Protein AF-A0ABD5NL31-F1 (afdb_monomer_lite)

Organism: NCBI:txid1487865

Secondary structure (DSSP, 8-state):
--HHHHHHHHHHHHHHHHHHGGGS-GGGS-HHHHHHHHHHHHHHHHHHHHHHHHHHHHHHHHHHTT--

Foldseek 3Di:
DDPLVVLVVLLVVLVVVLVVLVVDDPVVDDPVVSVVSVVVSVVSVVSSVVSVVVSVVVVVVVVVVVPD

Radius of gyration: 16.54 Å; chains: 1; bounding box: 34×17×52 Å

pLDDT: mean 85.95, std 12.16, range [45.75, 96.25]

Structure (mmCIF, N/CA/C/O backbone):
data_AF-A0ABD5NL31-F1
#
_entry.id   AF-A0ABD5NL31-F1
#
loop_
_atom_site.group_PDB
_atom_site.id
_atom_site.type_symbol
_atom_site.label_atom_id
_atom_site.label_alt_id
_atom_site.label_comp_id
_atom_site.label_asym_id
_atom_site.label_entity_id
_atom_site.label_seq_id
_atom_site.pdbx_PDB_ins_code
_atom_site.Cartn_x
_atom_site.Cartn_y
_atom_site.Cartn_z
_atom_site.occupancy
_atom_site.B_iso_or_equiv
_atom_site.auth_seq_id
_atom_site.auth_comp_id
_atom_site.auth_asym_id
_atom_site.auth_atom_id
_atom_site.pdbx_PDB_model_num
ATOM 1 N N . MET A 1 1 ? 7.294 -10.964 -20.893 1.00 57.28 1 MET A N 1
ATOM 2 C CA . MET A 1 1 ? 6.880 -9.794 -20.091 1.00 57.28 1 MET A CA 1
ATOM 3 C C . MET A 1 1 ? 8.149 -9.041 -19.778 1.00 57.28 1 MET A C 1
ATOM 5 O O . MET A 1 1 ? 9.126 -9.713 -19.474 1.00 57.28 1 MET A O 1
ATOM 9 N N . SER A 1 2 ? 8.177 -7.725 -19.983 1.00 72.44 2 SER A N 1
ATOM 10 C CA . SER A 1 2 ? 9.352 -6.925 -19.627 1.00 72.44 2 SER A CA 1
ATOM 11 C C . SER A 1 2 ? 9.333 -6.624 -18.127 1.00 72.44 2 SER A C 1
ATOM 13 O O . SER A 1 2 ? 8.261 -6.577 -17.519 1.00 72.44 2 SER A O 1
ATOM 15 N N . ASP A 1 3 ? 10.500 -6.373 -17.541 1.00 69.56 3 ASP A N 1
ATOM 16 C CA . ASP A 1 3 ? 10.643 -5.999 -16.125 1.00 69.56 3 ASP A CA 1
ATOM 17 C C . ASP A 1 3 ? 9.849 -4.717 -15.770 1.00 69.56 3 ASP A C 1
ATOM 19 O O . ASP A 1 3 ? 9.452 -4.498 -14.620 1.00 69.56 3 ASP A O 1
ATOM 23 N N . VAL A 1 4 ? 9.549 -3.887 -16.780 1.00 74.75 4 VAL A N 1
ATOM 24 C CA . VAL A 1 4 ? 8.692 -2.692 -16.687 1.00 74.75 4 VAL A CA 1
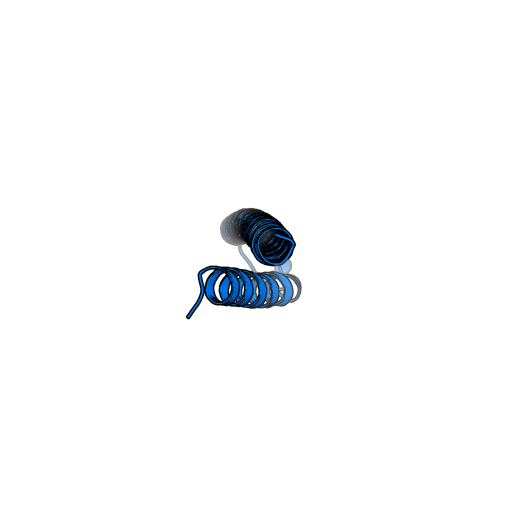ATOM 25 C C . VAL A 1 4 ? 7.240 -3.072 -16.386 1.00 74.75 4 VAL A C 1
ATOM 27 O O . VAL A 1 4 ? 6.622 -2.487 -15.496 1.00 74.75 4 VAL A O 1
ATOM 30 N N . ASP A 1 5 ? 6.699 -4.069 -17.094 1.00 80.12 5 ASP A N 1
ATOM 31 C CA . ASP A 1 5 ? 5.316 -4.525 -16.904 1.00 80.12 5 ASP A CA 1
ATOM 32 C C . ASP A 1 5 ? 5.116 -5.150 -15.518 1.00 80.12 5 ASP A C 1
ATOM 34 O O . ASP A 1 5 ? 4.052 -4.999 -14.912 1.00 80.12 5 ASP A O 1
ATOM 38 N N . GLU A 1 6 ? 6.132 -5.846 -15.005 1.00 81.69 6 GLU A N 1
ATOM 39 C CA . GLU A 1 6 ? 6.102 -6.448 -13.672 1.00 81.69 6 GLU A CA 1
ATOM 40 C C . GLU A 1 6 ? 6.151 -5.382 -12.572 1.00 81.69 6 GLU A C 1
ATOM 42 O O . GLU A 1 6 ? 5.304 -5.381 -11.675 1.00 81.69 6 GLU A O 1
ATOM 47 N N . SER A 1 7 ? 7.069 -4.418 -12.687 1.00 79.38 7 SER A N 1
ATOM 48 C CA . SER A 1 7 ? 7.205 -3.317 -11.722 1.00 79.38 7 SER A CA 1
ATOM 49 C C . SER A 1 7 ? 5.950 -2.446 -11.662 1.00 79.38 7 SER A C 1
ATOM 51 O O . SER A 1 7 ? 5.505 -2.065 -10.577 1.00 79.38 7 SER A O 1
ATOM 53 N N . LYS A 1 8 ? 5.330 -2.184 -12.818 1.00 84.31 8 LYS A N 1
ATOM 54 C CA . LYS A 1 8 ? 4.067 -1.449 -12.910 1.00 84.31 8 LYS A CA 1
ATOM 55 C C . LYS A 1 8 ? 2.923 -2.191 -12.217 1.00 84.31 8 LYS A C 1
ATOM 57 O O . LYS A 1 8 ? 2.249 -1.613 -11.370 1.00 84.31 8 LYS A O 1
ATOM 62 N N . ARG A 1 9 ? 2.736 -3.484 -12.515 1.00 89.00 9 ARG A N 1
ATOM 63 C CA . ARG A 1 9 ? 1.694 -4.303 -11.865 1.00 89.00 9 ARG A CA 1
ATOM 64 C C . ARG A 1 9 ? 1.881 -4.373 -10.352 1.00 89.00 9 ARG A C 1
ATOM 66 O O . ARG A 1 9 ? 0.900 -4.285 -9.620 1.00 89.00 9 ARG A O 1
ATOM 73 N N . ALA A 1 10 ? 3.123 -4.513 -9.888 1.00 88.38 10 ALA A N 1
ATOM 74 C CA . ALA A 1 10 ? 3.432 -4.510 -8.464 1.00 88.38 10 ALA A CA 1
ATOM 75 C C . ALA A 1 10 ? 3.086 -3.160 -7.813 1.00 88.38 10 ALA A C 1
ATOM 77 O O . ALA A 1 10 ? 2.447 -3.138 -6.762 1.00 88.38 10 ALA A O 1
ATOM 78 N N . ALA A 1 11 ? 3.447 -2.036 -8.441 1.00 88.00 11 ALA A N 1
ATOM 79 C CA . ALA A 1 11 ? 3.110 -0.703 -7.943 1.00 88.00 11 ALA A CA 1
ATOM 80 C C . ALA A 1 11 ? 1.594 -0.459 -7.874 1.00 88.00 11 ALA A C 1
ATOM 82 O O . ALA A 1 11 ? 1.111 0.081 -6.878 1.00 88.00 11 ALA A O 1
ATOM 83 N N . ASP A 1 12 ? 0.848 -0.869 -8.902 1.00 90.38 12 ASP A N 1
ATOM 84 C CA . ASP A 1 12 ? -0.607 -0.707 -8.956 1.00 90.38 12 ASP A CA 1
ATOM 85 C C . ASP A 1 12 ? -1.291 -1.524 -7.847 1.00 90.38 12 ASP A C 1
ATOM 87 O O . ASP A 1 12 ? -2.052 -0.967 -7.054 1.00 90.38 12 ASP A O 1
ATOM 91 N N . ALA A 1 13 ? -0.928 -2.803 -7.695 1.00 91.62 13 ALA A N 1
ATOM 92 C CA . ALA A 1 13 ? -1.469 -3.664 -6.640 1.00 91.62 13 ALA A CA 1
A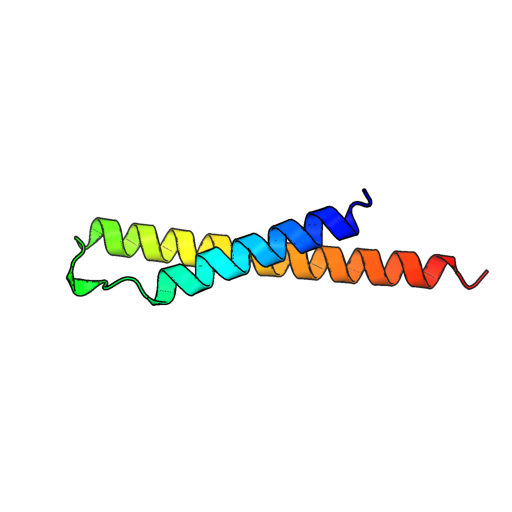TOM 93 C C . ALA A 1 13 ? -1.148 -3.140 -5.226 1.00 91.62 13 ALA A C 1
ATOM 95 O O . ALA A 1 13 ? -2.008 -3.127 -4.346 1.00 91.62 13 ALA A O 1
ATOM 96 N N . LEU A 1 14 ? 0.080 -2.660 -4.997 1.00 90.81 14 LEU A N 1
ATOM 97 C CA . LEU A 1 14 ? 0.468 -2.054 -3.718 1.00 90.81 14 LEU A CA 1
ATOM 98 C C . LEU A 1 14 ? -0.313 -0.765 -3.435 1.00 90.81 14 LEU A C 1
ATOM 100 O O . LEU A 1 14 ? -0.668 -0.497 -2.284 1.00 90.81 14 LEU A O 1
ATOM 104 N N . SER A 1 15 ? -0.586 0.033 -4.469 1.00 91.25 15 SER A N 1
ATOM 105 C CA . SER A 1 15 ? -1.378 1.256 -4.347 1.00 91.25 15 SER A CA 1
ATOM 106 C C . SER A 1 15 ? -2.826 0.955 -3.965 1.00 91.25 15 SER A C 1
ATOM 108 O O . SER A 1 15 ? -3.361 1.629 -3.089 1.00 91.25 15 SER A O 1
ATOM 110 N N . GLU A 1 16 ? -3.449 -0.052 -4.579 1.00 94.19 16 GLU A N 1
ATOM 111 C CA . GLU A 1 16 ? -4.821 -0.467 -4.259 1.00 94.19 16 GLU A CA 1
ATOM 112 C C . GLU A 1 16 ? -4.951 -0.933 -2.806 1.00 94.19 16 GLU A C 1
ATOM 114 O O . GLU A 1 16 ? -5.837 -0.473 -2.087 1.00 94.19 16 GLU A O 1
ATOM 119 N N . VAL A 1 17 ? -4.027 -1.781 -2.341 1.00 92.06 17 VAL A N 1
ATOM 120 C CA . VAL A 1 17 ? -4.020 -2.247 -0.946 1.00 92.06 17 VAL A CA 1
ATOM 121 C C . VAL A 1 17 ? -3.839 -1.076 0.017 1.00 92.06 17 VAL A C 1
ATOM 123 O O . VAL A 1 17 ? -4.574 -0.969 0.992 1.00 92.06 17 VAL A O 1
ATOM 126 N N . THR A 1 18 ? -2.904 -0.167 -0.268 1.00 91.75 18 THR A N 1
ATOM 127 C CA . THR A 1 18 ? -2.647 0.995 0.599 1.00 91.75 18 THR A CA 1
ATOM 128 C C . THR A 1 18 ? -3.868 1.916 0.693 1.00 91.75 18 THR A C 1
ATOM 130 O O . THR A 1 18 ? -4.144 2.440 1.768 1.00 91.75 18 THR A O 1
ATOM 133 N N . LEU A 1 19 ? -4.619 2.086 -0.402 1.00 92.06 19 LEU A N 1
ATOM 134 C CA . LEU A 1 19 ? -5.868 2.854 -0.407 1.00 92.06 19 LEU A CA 1
ATOM 135 C C . LEU A 1 19 ? -6.957 2.171 0.422 1.00 92.06 19 LEU A C 1
ATOM 137 O O . LEU A 1 19 ? -7.591 2.831 1.234 1.00 92.06 19 LEU A O 1
ATOM 141 N N . ALA A 1 20 ? -7.128 0.854 0.285 1.00 92.44 20 ALA A N 1
ATOM 142 C CA . ALA A 1 20 ? -8.100 0.105 1.082 1.00 92.44 20 ALA A CA 1
ATOM 143 C C . ALA A 1 20 ? -7.801 0.162 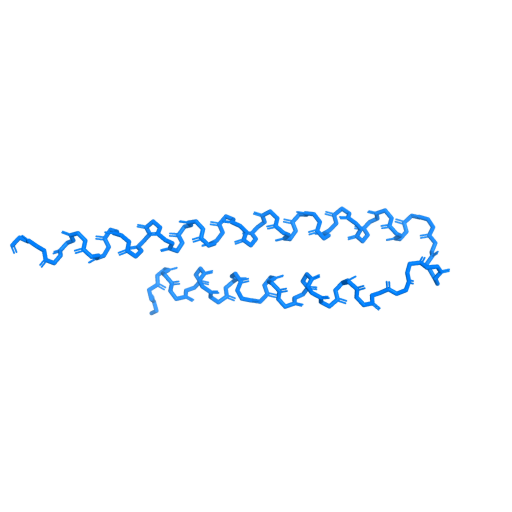2.594 1.00 92.44 20 ALA A C 1
ATOM 145 O O . ALA A 1 20 ? -8.712 0.084 3.413 1.00 92.44 20 ALA A O 1
ATOM 146 N N . MET A 1 21 ? -6.530 0.330 2.979 1.00 92.31 21 MET A N 1
ATOM 147 C CA . MET A 1 21 ? -6.142 0.518 4.381 1.00 92.31 21 MET A CA 1
ATOM 148 C C . MET A 1 21 ? -6.594 1.866 4.967 1.00 92.31 21 MET A C 1
ATOM 150 O O . MET A 1 21 ? -6.663 1.977 6.187 1.00 92.31 21 MET A O 1
ATOM 154 N N . GLU A 1 22 ? -6.895 2.882 4.147 1.00 92.06 22 GLU A N 1
ATOM 155 C CA . GLU A 1 22 ? -7.448 4.165 4.625 1.00 92.06 22 GLU A CA 1
ATOM 156 C C . GLU A 1 22 ? -8.898 4.033 5.108 1.00 92.06 22 GLU A C 1
ATOM 158 O O . GLU A 1 22 ? -9.333 4.804 5.959 1.00 92.06 22 GLU A O 1
ATOM 163 N N . ASP A 1 23 ? -9.629 3.041 4.595 1.00 94.06 23 ASP A N 1
ATOM 164 C CA . ASP A 1 23 ? -11.034 2.802 4.938 1.00 94.06 23 ASP A CA 1
ATOM 165 C C . ASP A 1 23 ? -11.201 1.963 6.221 1.00 94.06 23 ASP A C 1
ATOM 167 O O . ASP A 1 23 ? -12.324 1.701 6.661 1.00 94.06 23 ASP A O 1
ATOM 171 N N . VAL A 1 24 ? -10.099 1.519 6.837 1.00 92.12 24 VAL A N 1
ATOM 172 C CA . VAL A 1 24 ? -10.131 0.729 8.073 1.00 92.12 24 VAL A CA 1
ATOM 173 C C . VAL A 1 24 ? -10.492 1.624 9.260 1.00 92.12 24 VAL A C 1
ATOM 175 O O . VAL A 1 24 ? -9.780 2.576 9.579 1.00 92.12 24 VAL A O 1
ATOM 178 N N . ASP A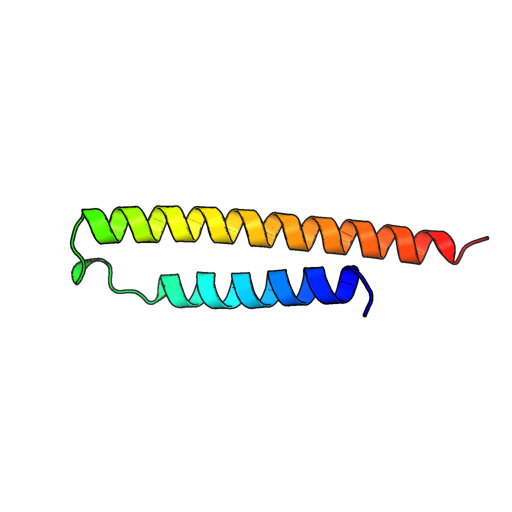 1 25 ? -11.569 1.279 9.972 1.00 93.44 25 ASP A N 1
ATOM 179 C CA . ASP A 1 25 ? -11.919 1.940 11.232 1.00 93.44 25 ASP A CA 1
ATOM 180 C C . ASP A 1 25 ? -10.951 1.528 12.347 1.00 93.44 25 ASP A C 1
ATOM 182 O O . ASP A 1 25 ? -11.088 0.474 12.971 1.00 93.44 25 ASP A O 1
ATOM 186 N N . LEU A 1 26 ? -9.972 2.393 12.615 1.00 92.00 26 LEU A N 1
ATOM 187 C CA . LEU A 1 26 ? -8.959 2.177 13.648 1.00 92.00 26 LEU A CA 1
ATOM 188 C C . LEU A 1 26 ? -9.552 2.094 15.061 1.00 92.00 26 LEU A C 1
ATOM 190 O O . LEU A 1 26 ? -8.943 1.480 15.928 1.00 92.00 26 LEU A O 1
ATOM 194 N N . ASN A 1 27 ? -10.735 2.671 15.308 1.00 91.94 27 ASN A N 1
ATOM 195 C CA . ASN A 1 27 ? -11.357 2.631 16.637 1.00 91.94 27 ASN A CA 1
ATOM 196 C C . ASN A 1 27 ? -11.953 1.257 16.966 1.00 91.94 27 ASN A C 1
ATOM 198 O O . ASN A 1 27 ? -12.241 0.975 18.128 1.00 91.94 27 ASN A O 1
ATOM 202 N N . ALA A 1 28 ? -12.167 0.416 15.951 1.00 93.31 28 ALA A N 1
ATOM 203 C CA . ALA A 1 28 ? -12.654 -0.949 16.115 1.00 93.31 28 ALA A CA 1
ATOM 204 C C . ALA A 1 28 ? -11.524 -1.958 16.403 1.00 93.31 28 ALA A C 1
ATOM 206 O O . ALA A 1 28 ? -11.806 -3.136 16.627 1.00 93.31 28 ALA A O 1
ATOM 207 N N . LEU A 1 29 ? -10.263 -1.513 16.383 1.00 92.50 29 LEU A N 1
ATOM 208 C CA . LEU A 1 29 ? -9.071 -2.342 16.547 1.00 92.50 29 LEU A CA 1
ATOM 209 C C . LEU A 1 29 ? -8.439 -2.168 17.934 1.00 92.50 29 LEU A C 1
ATOM 211 O O . LEU A 1 29 ? -8.638 -1.158 18.607 1.00 92.50 29 LEU A O 1
ATOM 215 N N . LEU A 1 30 ? -7.653 -3.162 18.355 1.00 94.94 30 LEU A N 1
ATOM 216 C CA . LEU A 1 30 ? -6.771 -3.029 19.515 1.00 94.94 30 LEU A CA 1
ATOM 217 C C . LEU A 1 30 ? -5.562 -2.154 19.156 1.00 94.94 30 LEU A C 1
ATOM 219 O O . LEU A 1 30 ? -5.122 -2.147 18.008 1.00 94.94 30 LEU A O 1
ATOM 223 N N . ASP A 1 31 ? -4.971 -1.477 20.144 1.00 94.25 31 ASP A N 1
ATOM 224 C CA . ASP A 1 31 ? -3.816 -0.588 19.928 1.00 94.25 31 ASP A CA 1
ATOM 225 C C . ASP A 1 31 ? -2.647 -1.289 19.202 1.00 94.25 31 ASP A C 1
ATOM 227 O O . ASP A 1 31 ? -2.001 -0.696 18.339 1.00 94.25 31 ASP A O 1
ATOM 231 N N . GLU A 1 32 ? -2.393 -2.566 19.507 1.00 95.56 32 GLU A N 1
ATOM 232 C CA . GLU A 1 32 ? -1.352 -3.376 18.853 1.00 95.56 32 GLU A CA 1
ATOM 233 C C . GLU A 1 32 ? -1.653 -3.635 17.365 1.00 95.56 32 GLU A C 1
ATOM 235 O O . GLU A 1 32 ? -0.760 -3.539 16.516 1.00 95.56 32 GLU A O 1
ATOM 240 N N . ASP A 1 33 ? -2.920 -3.888 17.032 1.00 94.31 33 ASP A N 1
ATOM 241 C CA . ASP A 1 33 ? -3.367 -4.093 15.653 1.00 94.31 33 ASP A CA 1
ATOM 242 C C . ASP A 1 33 ? -3.298 -2.785 14.855 1.00 94.31 33 ASP A C 1
ATOM 244 O O . ASP A 1 33 ? -2.886 -2.789 13.694 1.00 94.31 33 ASP A O 1
ATOM 248 N N . VAL A 1 34 ? -3.635 -1.650 15.482 1.00 94.19 34 VAL A N 1
ATOM 249 C CA . VAL A 1 34 ? -3.497 -0.315 14.876 1.00 94.19 34 VAL A CA 1
ATOM 250 C C . VAL A 1 34 ? -2.036 -0.028 14.541 1.00 94.19 34 VAL A C 1
ATOM 252 O O . VAL A 1 34 ? -1.736 0.387 13.421 1.00 94.19 34 VAL A O 1
ATOM 255 N N . LEU A 1 35 ? -1.115 -0.267 15.479 1.00 95.62 35 LEU A N 1
ATOM 256 C CA . LEU A 1 35 ? 0.317 -0.058 15.248 1.00 95.62 35 LEU A CA 1
ATOM 257 C C . LEU A 1 35 ? 0.830 -0.935 14.103 1.00 95.62 35 LEU A C 1
ATOM 259 O O . LEU A 1 35 ? 1.474 -0.428 13.184 1.00 95.62 35 LEU A O 1
ATOM 263 N N . THR A 1 36 ? 0.468 -2.218 14.110 1.00 95.88 36 THR A N 1
ATOM 264 C CA . THR A 1 36 ? 0.854 -3.166 13.058 1.00 95.88 36 THR A CA 1
ATOM 265 C C . THR A 1 36 ? 0.319 -2.729 11.694 1.00 95.88 36 THR A C 1
ATOM 267 O O . THR A 1 36 ? 1.059 -2.701 10.708 1.00 95.88 36 THR A O 1
ATOM 270 N N . LEU A 1 37 ? -0.951 -2.319 11.622 1.00 94.44 37 LEU A N 1
ATOM 271 C CA . LEU A 1 37 ? -1.567 -1.828 10.392 1.00 94.44 37 LEU A CA 1
ATOM 272 C C . LEU A 1 37 ? -0.835 -0.592 9.850 1.00 94.44 37 LEU A C 1
ATOM 274 O O . LEU A 1 37 ? -0.551 -0.519 8.651 1.00 94.44 37 LEU A O 1
ATOM 278 N N . LEU A 1 38 ? -0.504 0.367 10.718 1.00 94.38 38 LEU A N 1
ATOM 279 C CA . LEU A 1 38 ? 0.202 1.589 10.332 1.00 94.38 38 LEU A CA 1
ATOM 280 C C . LEU A 1 38 ? 1.628 1.300 9.836 1.00 94.38 38 LEU A C 1
ATOM 282 O O . LEU A 1 38 ? 2.036 1.854 8.811 1.00 94.38 38 LEU A O 1
ATOM 286 N N . GLU A 1 39 ? 2.365 0.400 10.492 1.00 96.25 39 GLU A N 1
ATOM 287 C CA . GLU A 1 39 ? 3.699 -0.030 10.050 1.00 96.25 39 GLU A CA 1
ATOM 288 C C . GLU A 1 39 ? 3.655 -0.749 8.694 1.00 96.25 39 GLU A C 1
ATOM 290 O O . GLU A 1 39 ? 4.453 -0.456 7.789 1.00 96.25 39 GLU A O 1
ATOM 295 N N . CYS A 1 40 ? 2.687 -1.653 8.508 1.00 94.88 40 CYS A N 1
ATOM 296 C CA . CYS A 1 40 ? 2.454 -2.315 7.229 1.00 94.88 40 CYS A CA 1
ATOM 297 C C . CYS A 1 40 ? 2.142 -1.293 6.131 1.00 94.88 40 CYS A C 1
ATOM 299 O O . CYS A 1 40 ? 2.769 -1.323 5.070 1.00 94.88 40 CYS A O 1
ATOM 301 N N . LYS A 1 41 ? 1.242 -0.339 6.391 1.00 94.25 41 LYS A N 1
ATOM 302 C CA . LYS A 1 41 ? 0.866 0.715 5.436 1.00 94.25 41 LYS A CA 1
ATOM 303 C C . LYS A 1 41 ? 2.075 1.546 5.012 1.00 94.25 41 LYS A C 1
ATOM 305 O O . LYS A 1 41 ? 2.271 1.812 3.822 1.00 94.25 41 LYS A O 1
ATOM 310 N N . GLN A 1 42 ? 2.917 1.931 5.969 1.00 95.19 42 GLN A N 1
ATOM 311 C CA . GLN A 1 42 ? 4.122 2.709 5.697 1.00 95.19 42 GLN A CA 1
ATOM 312 C C . GLN A 1 42 ? 5.124 1.914 4.844 1.00 95.19 42 GLN A C 1
ATOM 314 O O . GLN A 1 42 ? 5.700 2.449 3.891 1.00 95.19 42 GLN A O 1
ATOM 319 N N . THR A 1 43 ? 5.277 0.620 5.130 1.00 95.62 43 THR A N 1
ATOM 320 C CA . THR A 1 43 ? 6.142 -0.288 4.365 1.00 95.62 43 THR A CA 1
ATOM 321 C C . THR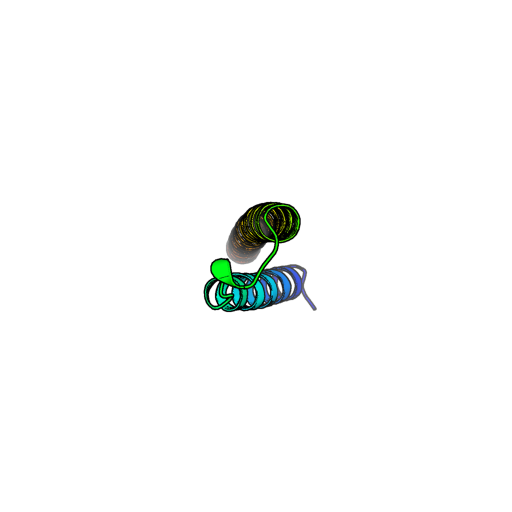 A 1 43 ? 5.656 -0.451 2.926 1.00 95.62 43 THR A C 1
ATOM 323 O O . THR A 1 43 ? 6.446 -0.285 1.991 1.00 95.62 43 THR A O 1
ATOM 326 N N . LEU A 1 44 ? 4.359 -0.706 2.732 1.00 93.19 44 LEU A N 1
ATOM 327 C CA . LEU A 1 44 ? 3.742 -0.872 1.412 1.00 93.19 44 LEU A CA 1
ATOM 328 C C . LEU A 1 44 ? 3.825 0.413 0.582 1.00 93.19 44 LEU A C 1
ATOM 330 O O . LEU A 1 44 ? 4.188 0.364 -0.595 1.00 93.19 44 LEU A O 1
ATOM 334 N N . THR A 1 45 ? 3.611 1.572 1.209 1.00 93.00 45 THR A N 1
ATOM 335 C CA . THR A 1 45 ? 3.804 2.883 0.569 1.00 93.00 45 THR A CA 1
ATOM 336 C C . THR A 1 45 ? 5.245 3.043 0.078 1.00 93.00 45 THR A C 1
ATOM 338 O O . THR A 1 45 ? 5.486 3.425 -1.069 1.00 93.00 45 THR A O 1
ATOM 341 N N . GLY A 1 46 ? 6.225 2.695 0.919 1.00 93.94 46 GLY A N 1
ATOM 342 C CA . GLY A 1 46 ? 7.640 2.734 0.552 1.00 93.94 46 GLY A CA 1
ATOM 343 C C . GLY A 1 46 ? 7.988 1.785 -0.598 1.00 93.94 46 GLY A C 1
ATOM 344 O O . GLY A 1 46 ? 8.791 2.140 -1.461 1.00 93.94 46 GLY A O 1
ATOM 345 N N . MET A 1 47 ? 7.377 0.599 -0.645 1.00 92.69 47 MET A N 1
ATOM 346 C CA . MET A 1 47 ? 7.528 -0.334 -1.766 1.00 92.69 47 MET A CA 1
ATOM 347 C C . MET A 1 47 ? 6.938 0.241 -3.055 1.00 92.69 47 MET A C 1
ATOM 349 O O . MET A 1 47 ? 7.631 0.257 -4.069 1.00 92.69 47 MET A O 1
ATOM 353 N N . CYS A 1 48 ? 5.713 0.772 -3.014 1.00 92.62 48 CYS A N 1
ATOM 354 C CA . CYS A 1 48 ? 5.048 1.366 -4.175 1.00 92.62 48 CYS A CA 1
ATOM 355 C C . CYS A 1 48 ? 5.891 2.492 -4.799 1.00 92.62 48 CYS A C 1
ATOM 357 O O . CYS A 1 48 ? 6.109 2.521 -6.011 1.00 92.62 48 CYS A O 1
ATOM 359 N N . LEU A 1 49 ? 6.456 3.373 -3.967 1.00 91.12 49 LEU A N 1
ATOM 360 C CA . LEU A 1 49 ? 7.348 4.441 -4.426 1.00 91.12 49 LEU A CA 1
ATOM 361 C C . LEU A 1 49 ? 8.623 3.912 -5.098 1.00 91.12 49 LEU A C 1
ATOM 363 O O . LEU A 1 49 ? 9.061 4.487 -6.094 1.00 91.12 49 LEU A O 1
ATOM 367 N N . ARG A 1 50 ? 9.215 2.826 -4.581 1.00 92.19 50 ARG A N 1
ATOM 368 C CA . ARG A 1 50 ? 10.389 2.190 -5.202 1.00 92.19 50 ARG A CA 1
ATOM 369 C C . ARG A 1 50 ? 10.043 1.585 -6.558 1.00 92.19 50 ARG A C 1
ATOM 371 O O . ARG A 1 50 ? 10.685 1.944 -7.534 1.00 92.19 50 ARG A O 1
ATOM 378 N N . TYR A 1 51 ? 8.975 0.793 -6.643 1.00 89.31 51 TYR A N 1
ATOM 379 C CA . TYR A 1 51 ? 8.548 0.195 -7.912 1.00 89.31 51 TYR A CA 1
ATOM 380 C C . TYR A 1 51 ? 8.222 1.243 -8.981 1.00 89.31 51 TYR A C 1
ATOM 382 O O . TYR A 1 51 ? 8.617 1.083 -10.132 1.00 89.31 51 TYR A O 1
ATOM 390 N N . ARG A 1 52 ? 7.579 2.361 -8.612 1.00 89.00 52 ARG A N 1
ATOM 391 C CA . ARG A 1 52 ? 7.352 3.475 -9.550 1.00 89.00 52 ARG A CA 1
ATOM 392 C C . ARG A 1 52 ? 8.650 4.123 -10.018 1.00 89.00 52 ARG A C 1
ATOM 394 O O . ARG A 1 52 ? 8.753 4.523 -11.175 1.00 89.00 52 ARG A O 1
ATOM 401 N N . ARG A 1 53 ? 9.639 4.247 -9.132 1.00 90.19 53 ARG A N 1
ATOM 402 C CA . ARG A 1 53 ? 10.957 4.784 -9.486 1.00 90.19 53 ARG A CA 1
ATOM 403 C C . ARG A 1 53 ? 11.701 3.852 -10.440 1.00 90.19 53 ARG A C 1
ATOM 405 O O . ARG A 1 53 ? 12.284 4.335 -11.406 1.00 90.19 53 ARG A O 1
ATOM 412 N N . ASP A 1 54 ? 11.650 2.551 -10.183 1.00 87.25 54 ASP A N 1
ATOM 413 C CA . ASP A 1 54 ? 12.299 1.532 -11.009 1.00 87.25 54 ASP A CA 1
ATOM 414 C C . ASP A 1 54 ? 11.635 1.447 -12.388 1.00 87.25 54 ASP A C 1
ATOM 416 O O . ASP A 1 54 ? 12.329 1.439 -13.403 1.00 87.25 54 ASP A O 1
ATOM 420 N N . GLN A 1 55 ? 10.301 1.524 -12.441 1.00 83.94 55 GLN A N 1
ATOM 421 C CA . GLN A 1 55 ? 9.550 1.649 -13.690 1.00 83.94 55 GLN A CA 1
ATOM 422 C C . GLN A 1 55 ? 10.003 2.878 -14.495 1.00 83.94 55 GLN A C 1
ATOM 424 O O . GLN A 1 55 ? 10.358 2.74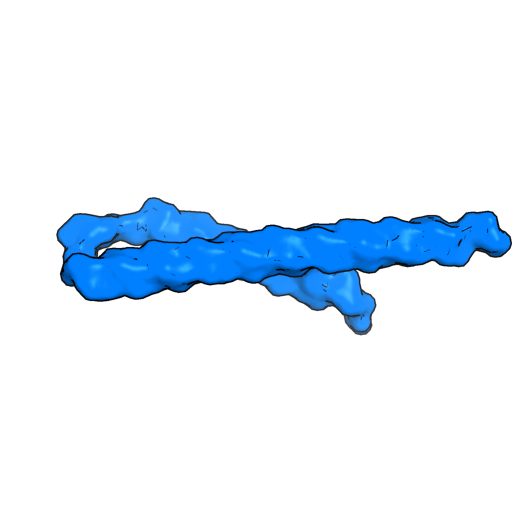2 -15.661 1.00 83.94 55 GLN A O 1
ATOM 429 N N . GLN A 1 56 ? 10.056 4.065 -13.877 1.00 86.56 56 GLN A N 1
ATOM 430 C CA . GLN A 1 56 ? 10.498 5.292 -14.556 1.00 86.56 56 GLN A CA 1
ATOM 431 C C . GLN A 1 56 ? 11.946 5.208 -15.054 1.00 86.56 56 GLN A C 1
ATOM 433 O O . GLN A 1 56 ? 12.274 5.753 -16.108 1.00 86.56 56 GLN A O 1
ATOM 438 N N . ALA A 1 57 ? 12.832 4.561 -14.293 1.00 86.38 57 ALA A N 1
ATOM 439 C CA . ALA A 1 57 ? 14.214 4.351 -14.705 1.00 86.38 57 ALA A CA 1
ATOM 440 C C . ALA A 1 57 ? 14.297 3.406 -15.913 1.00 86.38 57 ALA A C 1
ATOM 442 O O . ALA A 1 57 ? 15.026 3.686 -16.863 1.00 86.38 57 ALA A O 1
ATOM 443 N N . ALA A 1 58 ? 13.522 2.323 -15.901 1.00 83.38 58 ALA A N 1
ATOM 444 C CA . ALA A 1 58 ? 13.475 1.362 -16.991 1.00 83.38 58 ALA A CA 1
ATOM 445 C C . ALA A 1 58 ? 12.836 1.947 -18.267 1.00 83.38 58 ALA A C 1
ATOM 447 O O . ALA A 1 58 ? 13.360 1.723 -19.355 1.00 83.38 58 ALA A O 1
ATOM 448 N N . GLU A 1 59 ? 11.783 2.762 -18.143 1.00 82.44 59 GLU A N 1
ATOM 449 C CA . GLU A 1 59 ? 11.177 3.503 -19.262 1.00 82.44 59 GLU A CA 1
ATOM 450 C C . GLU A 1 59 ? 12.187 4.461 -19.916 1.00 82.44 59 GLU A C 1
ATOM 452 O O . GLU A 1 59 ? 12.369 4.427 -21.131 1.00 82.44 59 GLU A O 1
ATOM 457 N N . ARG A 1 60 ? 12.929 5.243 -19.118 1.00 83.31 60 ARG A N 1
ATOM 458 C CA . ARG A 1 60 ? 13.975 6.145 -19.639 1.00 83.31 60 ARG A CA 1
ATOM 459 C C . ARG A 1 60 ? 15.098 5.408 -20.365 1.00 83.31 60 ARG A C 1
ATOM 461 O O . ARG A 1 60 ? 15.596 5.906 -21.371 1.00 83.31 60 ARG A O 1
ATOM 468 N N . ASN A 1 61 ? 15.508 4.247 -19.859 1.00 77.00 61 ASN A N 1
ATOM 469 C CA . ASN A 1 61 ? 16.551 3.445 -20.498 1.00 77.00 61 ASN A CA 1
ATOM 470 C C . ASN A 1 61 ? 16.058 2.832 -21.818 1.00 77.00 61 ASN A C 1
ATOM 472 O O . ASN A 1 61 ? 16.805 2.818 -22.790 1.00 77.00 61 ASN A O 1
ATOM 476 N N . ALA A 1 62 ? 14.800 2.387 -21.879 1.00 73.69 62 ALA A N 1
ATOM 477 C CA . ALA A 1 62 ? 14.196 1.860 -23.103 1.00 73.69 62 ALA A CA 1
ATOM 478 C C . ALA A 1 62 ? 13.976 2.941 -24.183 1.00 73.69 62 ALA A C 1
ATOM 480 O O . ALA A 1 62 ? 14.047 2.653 -25.377 1.00 73.69 62 ALA A O 1
ATOM 481 N N . GLU A 1 63 ? 13.720 4.190 -23.785 1.00 62.94 63 GLU A N 1
ATOM 482 C CA . GLU A 1 63 ? 13.617 5.327 -24.711 1.00 62.94 63 GLU A CA 1
ATOM 483 C C . GLU A 1 63 ? 14.988 5.806 -25.217 1.00 62.94 63 GLU A C 1
ATOM 485 O O . GLU A 1 63 ? 15.102 6.206 -26.375 1.00 62.94 63 GLU A O 1
ATOM 490 N N . GLY A 1 64 ? 16.036 5.731 -24.387 1.00 60.00 64 GLY A N 1
ATOM 491 C CA . GLY A 1 64 ? 17.405 6.102 -24.768 1.00 60.00 64 GLY A CA 1
ATOM 492 C C . GLY A 1 64 ? 18.055 5.171 -25.800 1.00 60.00 64 GLY A C 1
ATOM 493 O O . GLY A 1 64 ? 18.864 5.634 -26.596 1.00 60.00 64 GLY A O 1
ATOM 494 N N . ASP A 1 65 ? 17.658 3.896 -25.832 1.00 55.50 65 ASP A N 1
ATOM 495 C CA . ASP A 1 65 ? 18.191 2.864 -26.742 1.00 55.50 65 ASP A CA 1
ATOM 496 C C . ASP A 1 65 ? 17.631 2.958 -28.182 1.00 55.50 65 ASP A C 1
ATOM 498 O O . ASP A 1 65 ? 18.101 2.277 -29.087 1.00 55.50 65 ASP A O 1
ATOM 502 N N . ASN A 1 66 ? 16.621 3.806 -28.424 1.00 52.16 66 ASN A N 1
ATOM 503 C CA . ASN A 1 66 ? 15.994 4.000 -29.742 1.00 52.16 66 ASN A CA 1
ATOM 504 C C . ASN A 1 66 ? 16.551 5.214 -30.523 1.00 52.16 66 ASN A C 1
ATOM 506 O O . ASN A 1 66 ? 15.932 5.648 -31.498 1.00 52.16 66 ASN A O 1
ATOM 510 N N . VAL A 1 67 ? 17.677 5.797 -30.087 1.00 51.94 67 VAL A N 1
ATOM 511 C CA . VAL A 1 67 ? 18.254 7.036 -30.657 1.00 51.94 67 VAL A CA 1
ATOM 512 C C . VAL A 1 67 ? 19.654 6.838 -31.280 1.00 51.94 67 VAL A C 1
ATOM 514 O O . VAL A 1 67 ? 20.278 7.821 -31.673 1.00 51.94 67 VAL A O 1
ATOM 517 N N . GLU A 1 68 ? 20.141 5.604 -31.458 1.00 45.75 68 GLU A N 1
ATOM 518 C CA . GLU A 1 68 ? 21.366 5.320 -32.246 1.00 45.75 68 GLU A CA 1
ATOM 519 C C . GLU A 1 68 ? 21.090 4.791 -33.662 1.00 45.75 68 GLU A C 1
ATOM 521 O O . GLU A 1 68 ? 20.261 3.866 -33.822 1.00 45.75 68 GLU A O 1
#

Sequence (68 aa):
MSDVDESKRAADALSEVTLAMEDVDLNALLDEDVLTLLECKQTLTGMCLRYRRDQQAAERNAEGDNVE